Protein AF-A0A355R4F2-F1 (afdb_monomer_lite)

Secondary structure (DSSP, 8-state):
---HHHHHHHHTTTS-HHHHHHHHHHHHHHHHHTTT-B-TTSSBTTHHHHHHHHHHHHTT-

Structure (mmCIF, N/CA/C/O backbone):
data_AF-A0A355R4F2-F1
#
_entry.id   AF-A0A355R4F2-F1
#
loop_
_atom_site.group_PDB
_atom_site.id
_atom_site.type_symbol
_atom_site.label_atom_id
_atom_site.label_alt_id
_atom_site.label_comp_id
_atom_site.label_asym_id
_atom_site.label_entity_id
_atom_site.label_seq_id
_atom_site.pdbx_PDB_ins_code
_atom_site.Cartn_x
_atom_site.Cartn_y
_atom_site.Cartn_z
_atom_site.occupancy
_atom_site.B_iso_or_equiv
_atom_site.auth_seq_id
_atom_site.auth_comp_id
_atom_site.auth_asym_id
_atom_site.auth_atom_id
_atom_site.pdbx_PDB_model_num
ATOM 1 N N . MET A 1 1 ? 6.071 6.592 8.934 1.00 55.81 1 MET A N 1
ATOM 2 C CA . MET A 1 1 ? 6.435 5.569 7.932 1.00 55.81 1 MET A CA 1
ATOM 3 C C . MET A 1 1 ? 6.173 6.132 6.548 1.00 55.81 1 MET A C 1
ATOM 5 O O . MET A 1 1 ? 5.209 6.882 6.422 1.00 55.81 1 MET A O 1
ATOM 9 N N . PRO A 1 2 ? 7.022 5.832 5.553 1.00 70.06 2 PRO A N 1
ATOM 10 C CA . PRO A 1 2 ? 6.729 6.182 4.169 1.00 70.06 2 PRO A CA 1
ATOM 11 C C . PRO A 1 2 ? 5.398 5.538 3.746 1.00 70.06 2 PRO A C 1
ATOM 13 O O . PRO A 1 2 ? 5.133 4.393 4.105 1.00 70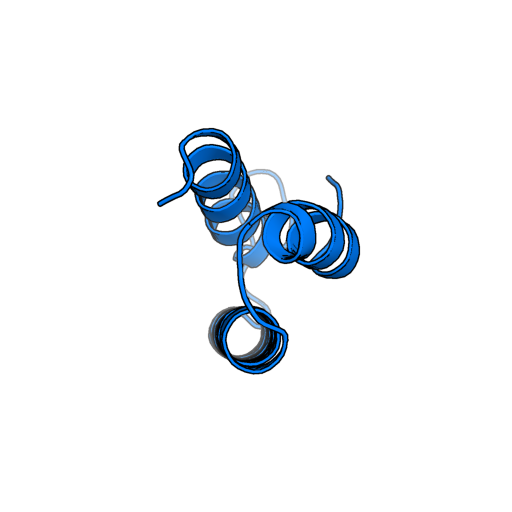.06 2 PRO A O 1
ATOM 16 N N . GLY A 1 3 ? 4.538 6.302 3.070 1.00 90.62 3 GLY A N 1
ATOM 17 C CA . GLY A 1 3 ? 3.247 5.828 2.559 1.00 90.62 3 GLY A CA 1
ATOM 18 C C . GLY A 1 3 ? 3.391 5.002 1.277 1.00 90.62 3 GLY A C 1
ATOM 19 O O . GLY A 1 3 ? 4.502 4.738 0.818 1.00 90.62 3 GLY A O 1
ATOM 20 N N . ILE A 1 4 ? 2.260 4.643 0.664 1.00 95.81 4 ILE A N 1
ATOM 21 C CA . ILE A 1 4 ? 2.221 3.847 -0.574 1.00 95.81 4 ILE A CA 1
ATOM 22 C C . ILE A 1 4 ? 3.060 4.437 -1.719 1.00 95.81 4 ILE A C 1
ATOM 24 O O . ILE A 1 4 ? 3.672 3.682 -2.467 1.00 95.81 4 ILE A O 1
ATOM 28 N N . GLU A 1 5 ? 3.173 5.762 -1.834 1.00 96.69 5 GLU A N 1
ATOM 29 C CA . GLU A 1 5 ? 3.939 6.377 -2.927 1.00 96.69 5 GLU A CA 1
ATOM 30 C C . GLU A 1 5 ? 5.440 6.102 -2.850 1.00 96.69 5 GLU A C 1
ATOM 32 O O . GLU A 1 5 ? 6.066 5.820 -3.866 1.00 96.69 5 GLU A O 1
ATOM 37 N N . ALA A 1 6 ? 6.011 6.084 -1.649 1.00 96.62 6 ALA A N 1
ATOM 38 C CA . ALA A 1 6 ? 7.422 5.758 -1.469 1.00 96.62 6 ALA A CA 1
ATOM 39 C C . ALA A 1 6 ? 7.706 4.267 -1.727 1.00 96.62 6 ALA A C 1
ATOM 41 O O . ALA A 1 6 ? 8.766 3.918 -2.246 1.00 96.62 6 ALA A O 1
ATOM 42 N N . LEU A 1 7 ? 6.753 3.379 -1.410 1.00 97.19 7 LEU A N 1
ATOM 43 C CA . LEU A 1 7 ? 6.843 1.976 -1.818 1.00 97.19 7 LEU A CA 1
ATOM 44 C C . LEU A 1 7 ? 6.761 1.858 -3.347 1.00 97.19 7 LEU A C 1
ATOM 46 O O . LEU A 1 7 ? 7.576 1.168 -3.948 1.00 97.19 7 LEU A O 1
ATOM 50 N N . ALA A 1 8 ? 5.824 2.559 -3.986 1.00 97.75 8 ALA A N 1
ATOM 51 C CA . ALA A 1 8 ? 5.658 2.535 -5.436 1.00 97.75 8 ALA A CA 1
ATOM 52 C C . ALA A 1 8 ? 6.890 3.074 -6.184 1.00 97.75 8 ALA A C 1
ATOM 54 O O . ALA A 1 8 ? 7.271 2.512 -7.210 1.00 97.75 8 ALA A O 1
ATOM 55 N N . GLU A 1 9 ? 7.532 4.119 -5.659 1.00 97.12 9 GLU A N 1
ATOM 56 C CA . GLU A 1 9 ? 8.798 4.644 -6.177 1.00 97.12 9 GLU A CA 1
ATOM 57 C C . GLU A 1 9 ? 9.927 3.614 -6.070 1.00 97.12 9 GLU A C 1
ATOM 59 O O . GLU A 1 9 ? 10.692 3.435 -7.010 1.00 97.12 9 GLU A O 1
ATOM 64 N N . ARG A 1 10 ? 10.012 2.871 -4.961 1.00 96.88 10 ARG A N 1
ATOM 65 C CA . ARG A 1 10 ? 11.010 1.802 -4.831 1.00 96.88 10 ARG A CA 1
ATOM 66 C C . ARG A 1 10 ? 10.750 0.664 -5.812 1.00 96.88 10 ARG A C 1
ATOM 68 O O . ARG A 1 10 ? 11.669 0.209 -6.485 1.00 96.88 10 ARG A O 1
ATOM 75 N N . LEU A 1 11 ? 9.501 0.220 -5.913 1.00 98.31 11 LEU A N 1
ATOM 76 C CA . LEU A 1 11 ? 9.108 -0.871 -6.802 1.00 98.31 11 LEU A CA 1
ATOM 77 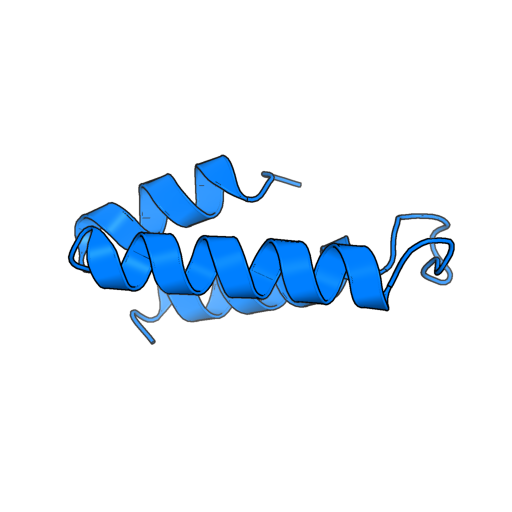C C . LEU A 1 11 ? 9.339 -0.532 -8.277 1.00 98.31 11 LEU A C 1
ATOM 79 O O . LEU A 1 11 ? 9.696 -1.415 -9.051 1.00 98.31 11 LEU A O 1
ATOM 83 N N . SER A 1 12 ? 9.190 0.734 -8.678 1.00 97.88 12 SER A N 1
ATOM 84 C CA . SER A 1 12 ? 9.413 1.149 -10.069 1.00 97.88 12 SER A CA 1
ATOM 85 C C . SER A 1 12 ? 10.869 1.011 -10.528 1.00 97.88 12 SER A C 1
ATOM 87 O O . SER A 1 12 ? 11.129 1.043 -11.729 1.00 97.88 12 SER A O 1
ATOM 89 N N . THR A 1 13 ? 11.815 0.806 -9.603 1.00 97.56 13 THR A N 1
ATOM 90 C CA . THR A 1 13 ? 13.223 0.548 -9.941 1.00 97.56 13 THR A CA 1
ATOM 91 C C . THR A 1 13 ? 13.450 -0.831 -10.570 1.00 97.56 13 THR A C 1
ATOM 93 O O . THR A 1 13 ? 14.437 -1.003 -11.283 1.00 97.56 13 THR A O 1
ATOM 96 N N . TYR A 1 14 ? 12.549 -1.801 -10.348 1.00 98.19 14 TYR A N 1
ATOM 97 C CA . TYR A 1 14 ? 12.689 -3.168 -10.875 1.00 98.19 14 TYR A CA 1
ATOM 98 C C . TYR A 1 14 ? 11.390 -3.806 -11.402 1.00 98.19 14 TYR A C 1
ATOM 100 O O . TYR A 1 14 ? 11.452 -4.868 -12.020 1.00 98.19 14 TYR A O 1
ATOM 108 N N . LEU A 1 15 ? 10.225 -3.181 -11.207 1.00 98.31 15 LEU A N 1
ATOM 109 C CA . LEU A 1 15 ? 8.938 -3.636 -11.740 1.00 98.31 15 LEU A CA 1
ATOM 110 C C . LEU A 1 15 ? 8.405 -2.712 -12.835 1.00 98.31 15 LEU A C 1
ATOM 112 O O . LEU A 1 15 ? 8.623 -1.500 -12.830 1.00 98.31 15 LEU A O 1
ATOM 116 N N . GLY A 1 16 ? 7.620 -3.287 -13.749 1.00 98.44 16 GLY A N 1
ATOM 117 C CA . GLY A 1 16 ? 6.885 -2.524 -14.752 1.00 98.44 16 GLY A CA 1
ATOM 118 C C . GLY A 1 16 ? 5.715 -1.724 -14.153 1.00 98.44 16 GLY A C 1
ATOM 119 O O . GLY A 1 16 ? 5.185 -2.076 -13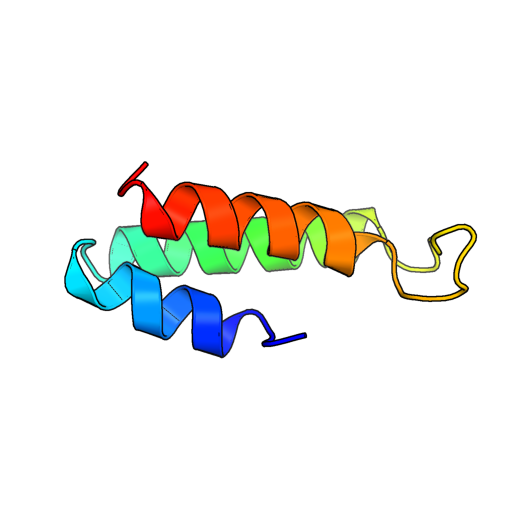.094 1.00 98.44 16 GLY A O 1
ATOM 120 N N . PRO A 1 17 ? 5.231 -0.677 -14.848 1.00 98.12 17 PRO A N 1
ATOM 121 C CA . PRO A 1 17 ? 4.180 0.209 -14.340 1.00 98.12 17 PRO A CA 1
ATOM 122 C C . PRO A 1 17 ? 2.868 -0.521 -14.011 1.00 98.12 17 PRO A C 1
ATOM 124 O O . PRO A 1 17 ? 2.188 -0.168 -13.048 1.00 98.12 17 PRO A O 1
ATOM 127 N N . GLU A 1 18 ? 2.512 -1.565 -14.764 1.00 98.44 18 GLU A N 1
ATOM 128 C CA . GLU A 1 18 ? 1.312 -2.367 -14.490 1.00 98.44 18 GLU A CA 1
ATOM 129 C C . GLU A 1 18 ? 1.407 -3.137 -13.166 1.00 98.44 18 GLU A C 1
ATOM 131 O O . GLU A 1 18 ? 0.432 -3.180 -12.411 1.00 98.44 18 GLU A O 1
ATOM 136 N N . GLN A 1 19 ? 2.586 -3.688 -12.855 1.00 98.38 19 GLN A N 1
ATOM 137 C CA . GLN A 1 19 ? 2.851 -4.403 -11.605 1.00 98.38 19 GLN A CA 1
ATOM 138 C C . GLN A 1 19 ? 2.848 -3.437 -10.416 1.00 98.38 19 GLN A C 1
ATOM 140 O O . GLN A 1 19 ? 2.192 -3.705 -9.411 1.00 98.38 19 GLN A O 1
ATOM 145 N N . VAL A 1 20 ? 3.481 -2.266 -10.552 1.00 98.50 20 VAL A N 1
ATOM 146 C CA . VAL A 1 20 ? 3.427 -1.211 -9.523 1.00 98.50 20 VAL A CA 1
ATOM 147 C C . VAL A 1 20 ? 1.977 -0.782 -9.262 1.00 98.50 20 VAL A C 1
ATOM 149 O O . VAL A 1 20 ? 1.548 -0.667 -8.113 1.00 98.50 20 VAL A O 1
ATOM 152 N N . ASN A 1 21 ? 1.174 -0.614 -10.316 1.00 98.38 21 ASN A N 1
ATOM 153 C CA . ASN A 1 21 ? -0.246 -0.288 -10.182 1.00 98.38 21 ASN A CA 1
ATOM 154 C C . ASN A 1 21 ? -1.075 -1.429 -9.573 1.00 98.38 21 ASN A C 1
ATOM 156 O O . ASN A 1 21 ? -2.110 -1.170 -8.956 1.00 98.38 21 ASN A O 1
ATOM 160 N N . LEU A 1 22 ? -0.665 -2.688 -9.737 1.00 98.50 22 LEU A N 1
ATOM 161 C CA . LEU A 1 22 ? -1.287 -3.814 -9.041 1.00 98.50 22 LEU A CA 1
ATOM 162 C C . LEU A 1 22 ? -1.007 -3.747 -7.534 1.00 98.50 22 LEU A C 1
ATOM 164 O O . LEU A 1 22 ? -1.939 -3.885 -6.744 1.00 98.50 22 LEU A O 1
ATOM 168 N N . VAL A 1 23 ? 0.230 -3.441 -7.134 1.00 98.12 23 VAL A N 1
ATOM 169 C CA . VAL A 1 23 ? 0.590 -3.270 -5.717 1.00 98.12 23 VAL A CA 1
ATOM 170 C C . VAL A 1 23 ? -0.136 -2.075 -5.093 1.00 98.12 23 VAL A C 1
ATOM 172 O O . VAL A 1 23 ? -0.679 -2.207 -3.998 1.00 98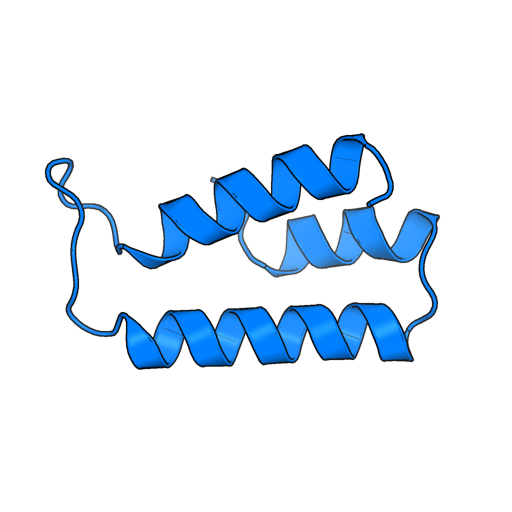.12 23 VAL A O 1
ATOM 175 N N . ARG A 1 24 ? -0.253 -0.939 -5.799 1.00 98.19 24 ARG A N 1
ATOM 176 C CA . ARG A 1 24 ? -1.080 0.198 -5.343 1.00 98.19 24 ARG A CA 1
ATOM 177 C C . ARG A 1 24 ? -2.528 -0.218 -5.086 1.00 98.19 24 ARG A C 1
ATOM 179 O O . ARG A 1 24 ? -3.090 0.107 -4.045 1.00 98.19 24 ARG A O 1
ATOM 186 N N . ARG A 1 25 ? -3.129 -0.970 -6.014 1.00 98.38 25 ARG A N 1
ATOM 187 C CA . ARG A 1 25 ? -4.496 -1.491 -5.851 1.00 98.38 25 ARG A CA 1
ATOM 188 C C . ARG A 1 25 ? -4.611 -2.422 -4.642 1.00 98.38 25 ARG A C 1
ATOM 190 O O . ARG A 1 25 ? -5.567 -2.292 -3.883 1.00 98.38 25 ARG A O 1
ATOM 197 N N . ALA A 1 26 ? -3.634 -3.303 -4.428 1.00 98.38 26 ALA A N 1
ATOM 198 C CA . ALA A 1 26 ? -3.595 -4.181 -3.260 1.00 98.38 26 ALA A CA 1
ATOM 199 C C . ALA A 1 26 ? -3.474 -3.395 -1.942 1.00 98.38 26 ALA A C 1
ATOM 201 O O . ALA A 1 26 ? -4.151 -3.728 -0.971 1.00 98.38 26 ALA A O 1
ATOM 202 N N . TYR A 1 27 ? -2.676 -2.322 -1.920 1.00 98.00 27 TYR A N 1
ATOM 203 C CA . TYR A 1 27 ? -2.587 -1.421 -0.772 1.00 98.00 27 TYR A CA 1
ATOM 204 C C . TYR A 1 27 ? -3.939 -0.777 -0.447 1.00 98.00 27 TYR A C 1
ATOM 206 O O . TYR A 1 27 ? -4.384 -0.879 0.691 1.00 98.00 27 TYR A O 1
ATOM 214 N N . PHE A 1 28 ? -4.621 -0.171 -1.427 1.00 97.94 28 PHE A N 1
ATOM 215 C CA . PHE A 1 28 ? -5.920 0.473 -1.182 1.00 97.94 28 PHE A CA 1
ATOM 216 C C . PHE A 1 28 ? -7.000 -0.527 -0.763 1.00 97.94 28 PHE A C 1
ATOM 218 O O . PHE A 1 28 ? -7.840 -0.215 0.078 1.00 97.94 28 PHE A O 1
ATOM 225 N N . TYR A 1 29 ? -6.953 -1.750 -1.295 1.00 98.31 29 TYR A N 1
ATOM 226 C CA . TYR A 1 29 ? -7.819 -2.830 -0.834 1.00 98.31 29 TYR A CA 1
ATOM 227 C C . TYR A 1 29 ? -7.561 -3.170 0.642 1.00 98.31 29 TYR A C 1
ATOM 229 O O . TYR A 1 29 ? -8.502 -3.265 1.426 1.00 98.31 29 TYR A O 1
ATOM 237 N N . ALA A 1 30 ? -6.293 -3.315 1.043 1.00 97.88 30 ALA A N 1
ATOM 238 C CA . ALA A 1 30 ? -5.928 -3.576 2.434 1.00 97.88 30 ALA A CA 1
ATOM 239 C C . ALA A 1 30 ? -6.284 -2.401 3.360 1.00 97.88 30 ALA A C 1
ATOM 241 O O . ALA A 1 30 ? -6.760 -2.623 4.469 1.00 97.88 30 ALA A O 1
ATOM 242 N N . GLU A 1 31 ? -6.088 -1.160 2.912 1.00 97.00 31 GLU A N 1
ATOM 243 C CA . GLU A 1 31 ? -6.471 0.052 3.641 1.00 97.00 31 GLU A CA 1
ATOM 244 C C . GLU A 1 31 ? -7.976 0.082 3.909 1.00 97.00 31 GLU A C 1
ATOM 246 O O . GLU A 1 31 ? -8.382 0.246 5.056 1.00 97.00 31 GLU A O 1
ATOM 251 N N . GLN A 1 32 ? -8.792 -0.170 2.882 1.00 98.19 32 GLN A N 1
ATOM 252 C CA . GLN A 1 32 ? -10.244 -0.244 3.018 1.00 98.19 32 GLN A CA 1
ATOM 253 C C . GLN A 1 32 ? -10.683 -1.407 3.919 1.00 98.19 32 GLN A C 1
ATOM 255 O O . GLN A 1 32 ? -11.554 -1.233 4.768 1.00 98.19 32 GLN A O 1
ATOM 260 N N . ALA A 1 33 ? -10.081 -2.590 3.768 1.00 98.12 33 ALA A N 1
ATOM 261 C CA . ALA A 1 33 ? -10.400 -3.758 4.591 1.00 98.12 33 ALA A CA 1
ATOM 262 C C . ALA A 1 33 ? -10.059 -3.550 6.077 1.00 98.12 33 ALA A C 1
ATOM 264 O O . ALA A 1 33 ? -10.681 -4.155 6.951 1.00 98.12 33 ALA A O 1
ATOM 265 N N . HIS A 1 34 ? -9.074 -2.698 6.356 1.00 97.50 34 HIS A N 1
ATOM 266 C CA . HIS A 1 34 ? -8.620 -2.351 7.696 1.00 97.50 34 HIS A CA 1
ATOM 267 C C . HIS A 1 34 ? -9.116 -0.973 8.165 1.00 97.50 34 HIS A C 1
ATOM 269 O O . HIS A 1 34 ? -8.592 -0.449 9.154 1.00 97.50 34 HIS A O 1
ATOM 275 N N . ASP A 1 35 ? -10.112 -0.380 7.500 1.00 96.69 35 ASP A N 1
ATOM 276 C CA . ASP A 1 35 ? -10.655 0.915 7.907 1.00 96.69 35 ASP A CA 1
ATOM 277 C C . ASP A 1 35 ? -11.237 0.854 9.330 1.00 96.69 35 ASP A C 1
ATOM 279 O O . ASP A 1 35 ? -11.829 -0.138 9.761 1.00 96.69 35 ASP A O 1
ATOM 283 N N . GLY A 1 36 ? -10.977 1.899 10.113 1.00 97.00 36 GLY A N 1
ATOM 284 C CA . GLY A 1 36 ? -11.286 1.950 11.544 1.00 97.00 36 GLY A CA 1
ATOM 285 C C . GLY A 1 36 ? -10.458 1.006 12.435 1.00 97.00 36 GLY A C 1
ATOM 286 O O . GLY A 1 36 ? -10.449 1.182 13.657 1.00 97.00 36 GLY A O 1
ATOM 287 N N . GLN A 1 37 ? -9.714 0.045 11.875 1.00 98.50 37 GLN A N 1
ATOM 288 C CA . GLN A 1 37 ? -8.885 -0.873 12.649 1.00 98.50 37 GLN A CA 1
ATOM 289 C C . GLN A 1 37 ? -7.557 -0.224 13.050 1.00 98.50 37 GLN A C 1
ATOM 291 O O . GLN A 1 37 ? -6.837 0.372 12.245 1.00 98.50 37 GLN A O 1
ATOM 296 N N . ARG A 1 38 ? -7.185 -0.392 14.322 1.00 97.56 38 ARG A N 1
ATOM 297 C CA . ARG A 1 38 ? -5.940 0.143 14.883 1.00 97.56 38 ARG A CA 1
ATOM 298 C C . ARG A 1 38 ? -5.073 -0.943 15.497 1.00 97.56 38 ARG A C 1
ATOM 300 O O . ARG A 1 38 ? -5.563 -1.950 16.006 1.00 97.56 38 ARG A O 1
ATOM 307 N N . ARG A 1 39 ? -3.760 -0.717 15.473 1.00 96.38 39 ARG A N 1
ATOM 308 C CA . ARG A 1 39 ? -2.784 -1.511 16.232 1.00 96.38 39 ARG A CA 1
ATOM 309 C C . ARG A 1 39 ? -2.866 -1.160 17.717 1.00 96.38 39 ARG A C 1
ATOM 311 O O . ARG A 1 39 ? -3.373 -0.105 18.090 1.00 96.38 39 ARG A O 1
ATOM 318 N N . ARG A 1 40 ? -2.245 -1.983 18.571 1.00 96.19 40 ARG A N 1
ATOM 319 C CA . ARG A 1 40 ? -2.064 -1.668 20.002 1.00 96.19 40 ARG A CA 1
ATOM 320 C C . ARG A 1 40 ? -1.328 -0.335 20.232 1.00 96.19 40 ARG A C 1
ATOM 322 O O . ARG A 1 40 ? -1.559 0.300 21.251 1.00 96.19 40 ARG A O 1
ATOM 329 N N . SER A 1 41 ? -0.478 0.093 19.292 1.00 95.12 41 SER A N 1
ATOM 330 C CA . SER A 1 41 ? 0.206 1.397 19.316 1.00 95.12 41 SER A CA 1
ATOM 331 C C . SER A 1 41 ? -0.714 2.594 19.033 1.00 95.12 41 SER A C 1
ATOM 333 O O . SER A 1 41 ? -0.298 3.728 19.234 1.00 95.12 41 SER A O 1
ATOM 335 N N . GLY A 1 42 ? -1.939 2.367 18.549 1.00 95.81 42 GLY A N 1
ATOM 336 C CA . GLY A 1 42 ? -2.881 3.413 18.141 1.00 95.81 42 GLY A CA 1
ATOM 337 C C . GLY A 1 42 ? -2.787 3.823 16.667 1.00 95.81 42 GLY A C 1
ATOM 338 O O . GLY A 1 42 ? -3.668 4.535 16.184 1.00 95.81 42 GLY A O 1
ATOM 339 N N . GLU A 1 43 ? -1.775 3.355 15.935 1.00 95.69 43 G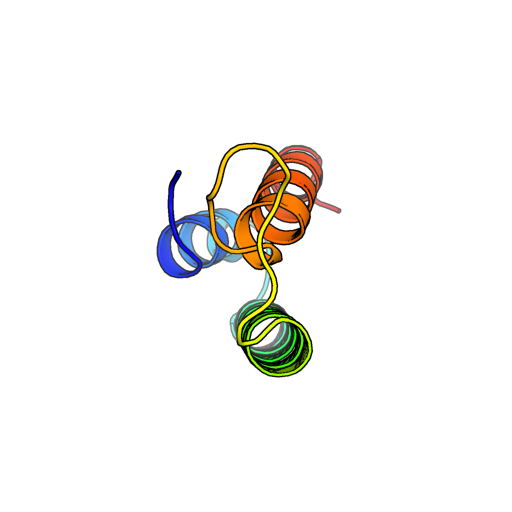LU A N 1
ATOM 340 C CA . GLU A 1 43 ? -1.624 3.596 14.494 1.00 95.69 43 GLU A CA 1
ATOM 341 C C . GLU A 1 43 ? -2.674 2.825 13.671 1.00 95.69 43 GLU A C 1
ATOM 343 O O . GLU A 1 43 ? -3.112 1.748 14.104 1.00 95.69 43 GLU A O 1
ATOM 348 N N . PRO A 1 44 ? -3.048 3.313 12.471 1.00 96.50 44 PRO A N 1
ATOM 349 C CA . PRO A 1 44 ? -3.880 2.557 11.534 1.00 96.50 44 PRO A CA 1
ATOM 350 C C . PRO A 1 44 ? -3.277 1.183 11.237 1.00 96.50 44 PRO A C 1
ATOM 352 O O . PRO A 1 44 ? -2.065 1.064 11.038 1.00 96.50 44 PRO A O 1
ATOM 355 N N . TYR A 1 45 ? -4.098 0.134 11.192 1.00 96.75 45 TYR A N 1
ATOM 356 C CA . TYR A 1 45 ? -3.595 -1.237 11.058 1.00 96.75 45 TYR A CA 1
ATOM 357 C C . TYR A 1 45 ? -2.827 -1.476 9.748 1.00 96.75 45 TYR A C 1
ATOM 359 O O . TYR A 1 45 ? -1.792 -2.144 9.772 1.00 96.75 45 TYR A O 1
ATOM 367 N N . VAL A 1 46 ? -3.253 -0.843 8.647 1.00 96.69 46 VAL A N 1
ATOM 368 C CA . VAL A 1 46 ? -2.620 -0.929 7.312 1.00 96.69 46 VAL A CA 1
ATOM 369 C C . VAL A 1 46 ? -1.125 -0.574 7.305 1.00 96.69 46 VAL A C 1
ATOM 371 O O . VAL A 1 46 ? -0.365 -1.057 6.465 1.00 96.69 46 VAL A O 1
ATOM 374 N N . THR A 1 47 ? -0.663 0.203 8.290 1.00 95.56 47 THR A N 1
ATOM 375 C CA . THR A 1 47 ? 0.757 0.540 8.453 1.00 95.56 47 THR A CA 1
ATOM 376 C C . THR A 1 47 ? 1.653 -0.689 8.627 1.00 95.56 47 THR A C 1
ATOM 378 O O . THR A 1 47 ? 2.799 -0.676 8.182 1.00 95.56 47 THR A O 1
ATOM 381 N N . HIS A 1 48 ? 1.147 -1.769 9.232 1.00 95.69 48 HIS A N 1
ATOM 382 C CA . HIS A 1 48 ? 1.914 -2.997 9.422 1.00 95.69 48 HIS A CA 1
ATOM 383 C C . HIS A 1 48 ? 2.102 -3.788 8.113 1.00 95.69 48 HIS A C 1
ATOM 385 O O . HIS A 1 48 ? 3.256 -4.041 7.763 1.00 95.69 48 HIS A O 1
ATOM 391 N N . PRO A 1 49 ? 1.042 -4.123 7.347 1.00 97.25 49 PRO A N 1
ATOM 392 C CA . PRO A 1 49 ? 1.193 -4.686 6.006 1.00 97.25 49 PRO A CA 1
ATOM 393 C C . PRO A 1 49 ? 2.086 -3.849 5.081 1.00 97.25 49 PRO A C 1
ATOM 395 O O . PRO A 1 49 ? 2.908 -4.411 4.363 1.00 97.25 49 PRO A O 1
ATOM 398 N N . LEU A 1 50 ? 1.995 -2.513 5.135 1.00 97.00 50 LEU A N 1
ATOM 399 C CA . LEU A 1 50 ? 2.851 -1.633 4.332 1.00 97.00 50 LEU A CA 1
ATOM 400 C C . LEU A 1 50 ? 4.340 -1.756 4.702 1.00 97.00 50 LEU A C 1
ATOM 402 O O . LEU A 1 50 ? 5.203 -1.777 3.820 1.00 97.00 50 LEU A O 1
ATOM 406 N N . ALA A 1 51 ? 4.655 -1.874 5.995 1.00 96.44 51 ALA A N 1
ATOM 407 C CA . ALA A 1 51 ? 6.023 -2.109 6.452 1.00 96.44 51 ALA A CA 1
ATOM 408 C C . ALA A 1 51 ? 6.557 -3.470 5.973 1.00 96.44 51 ALA A C 1
ATOM 410 O O . ALA A 1 51 ? 7.693 -3.551 5.512 1.00 96.44 51 ALA A O 1
ATOM 411 N N . VAL A 1 52 ? 5.728 -4.520 6.018 1.00 97.44 52 VAL A N 1
ATOM 412 C CA . VAL A 1 52 ? 6.083 -5.849 5.486 1.00 97.44 52 VAL A CA 1
ATOM 413 C C . VAL A 1 52 ? 6.350 -5.780 3.981 1.00 97.44 52 VAL A C 1
ATOM 415 O O . VAL A 1 52 ? 7.387 -6.257 3.530 1.00 97.44 52 VAL A O 1
ATOM 418 N N . ALA A 1 53 ? 5.472 -5.132 3.212 1.00 97.81 53 ALA A N 1
ATOM 419 C CA . ALA A 1 53 ? 5.659 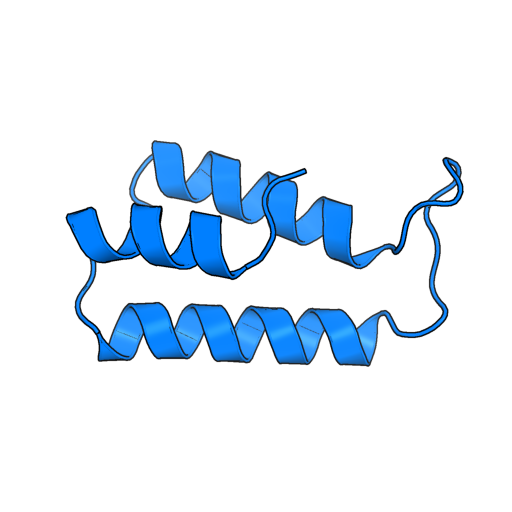-4.947 1.774 1.00 97.81 53 ALA A CA 1
ATOM 420 C C . ALA A 1 53 ? 6.945 -4.168 1.447 1.00 97.81 53 ALA A C 1
ATOM 422 O O . ALA A 1 53 ? 7.620 -4.482 0.474 1.00 97.81 53 ALA A O 1
ATOM 423 N N . SER A 1 54 ? 7.324 -3.199 2.286 1.00 96.88 54 SER A N 1
ATOM 424 C CA . SER A 1 54 ? 8.584 -2.461 2.125 1.00 96.88 54 SER A CA 1
ATOM 425 C C . SER A 1 54 ? 9.817 -3.347 2.329 1.00 96.88 54 SER A C 1
ATOM 427 O O . SER A 1 54 ? 10.779 -3.213 1.583 1.00 96.88 54 SER A O 1
ATOM 429 N N . ILE A 1 55 ? 9.777 -4.278 3.290 1.00 97.50 55 ILE A N 1
ATOM 430 C CA . ILE A 1 55 ? 10.858 -5.254 3.514 1.00 97.50 55 ILE A CA 1
ATOM 431 C C . ILE A 1 55 ? 10.978 -6.213 2.323 1.00 97.50 55 ILE A C 1
ATOM 433 O O . ILE A 1 55 ? 12.083 -6.484 1.865 1.00 97.50 55 ILE A O 1
ATOM 437 N N . LEU A 1 56 ? 9.851 -6.709 1.803 1.00 97.75 56 LEU A N 1
ATOM 438 C CA . LEU A 1 56 ? 9.844 -7.563 0.608 1.00 97.75 56 LEU A CA 1
ATOM 439 C C . LEU A 1 56 ? 10.368 -6.812 -0.619 1.00 97.75 56 LEU A C 1
ATOM 441 O O . LEU A 1 56 ? 11.131 -7.369 -1.406 1.00 97.75 56 LEU A O 1
ATOM 445 N N . ALA A 1 57 ? 10.035 -5.524 -0.731 1.00 97.31 57 ALA A N 1
ATOM 446 C CA . ALA A 1 57 ? 10.531 -4.693 -1.810 1.00 97.31 57 ALA A CA 1
ATOM 447 C C . ALA A 1 57 ? 12.060 -4.551 -1.789 1.00 97.31 57 ALA A C 1
ATOM 449 O O . ALA A 1 57 ? 12.653 -4.510 -2.862 1.00 97.31 57 ALA A O 1
ATOM 450 N N . ASP A 1 58 ? 12.692 -4.535 -0.609 1.00 96.19 58 ASP A N 1
ATOM 451 C CA . ASP A 1 58 ? 14.158 -4.521 -0.460 1.00 96.19 58 ASP A CA 1
ATOM 452 C C . ASP A 1 58 ? 14.813 -5.847 -0.890 1.00 96.19 58 ASP A C 1
ATOM 454 O O . ASP A 1 58 ? 16.006 -5.887 -1.185 1.00 96.19 58 ASP A O 1
ATOM 458 N N . MET A 1 59 ? 14.035 -6.931 -0.951 1.00 97.25 59 MET A N 1
ATOM 459 C CA . MET A 1 59 ? 14.466 -8.258 -1.408 1.00 97.25 59 MET A CA 1
ATOM 460 C C . MET A 1 59 ? 14.137 -8.519 -2.887 1.00 97.25 59 MET A C 1
ATOM 462 O O . MET A 1 59 ? 14.444 -9.600 -3.386 1.00 97.25 59 MET A O 1
ATOM 466 N N . HIS A 1 60 ? 13.521 -7.553 -3.581 1.00 95.75 60 HIS A N 1
ATOM 467 C CA . HIS A 1 60 ? 12.993 -7.693 -4.945 1.00 95.75 60 HIS A CA 1
ATOM 468 C C . HIS A 1 60 ? 12.019 -8.879 -5.107 1.00 95.75 60 HIS A C 1
ATOM 470 O O . HIS A 1 60 ? 12.103 -9.634 -6.080 1.00 95.75 60 HIS A O 1
ATOM 476 N N . MET A 1 61 ? 11.112 -9.044 -4.138 1.00 85.50 61 MET A N 1
ATOM 477 C CA . MET A 1 61 ? 10.052 -10.063 -4.136 1.00 85.50 61 MET A CA 1
ATOM 478 C C . MET A 1 61 ? 8.678 -9.505 -4.501 1.00 85.50 61 MET A C 1
ATOM 480 O O . MET A 1 61 ? 8.377 -8.355 -4.109 1.00 85.50 61 MET A O 1
#

pLDDT: mean 95.9, std 6.5, range [55.81, 98.5]

Foldseek 3Di:
DDDLVVLLVLLVVPDDPVVSVVVVVVLVVLQVVQPVPADPVRHRPSVVVVVVSSVVSVVVD

Sequence (61 aa):
MPGIEALAERLSTYLGPEQVNLVRRAYFYAEQAHDGQRRRSGEPYVTHPLAVASILADMHM

Radius of gyration: 11.81 Å; chains: 1; bounding box: 26×16×35 Å